Protein AF-U1HVU5-F1 (afdb_monomer)

InterPro domains:
  IPR046529 Domain of unknown function DUF6594 [PF20237] (18-119)

pLDDT: mean 81.06, std 13.18, range [40.53, 96.81]

Sequence (126 aa):
MRPDAEKDAVEVKYVHGYPTLAAFIASDPGHSTAIYRRFDFLSARTLLLLQSELVELEAQLRVLDQEDLQNDDEEVTECARDWNVFEEKAKVAHSRAEKRMQLSLLIRAKLKEYSEANSISQD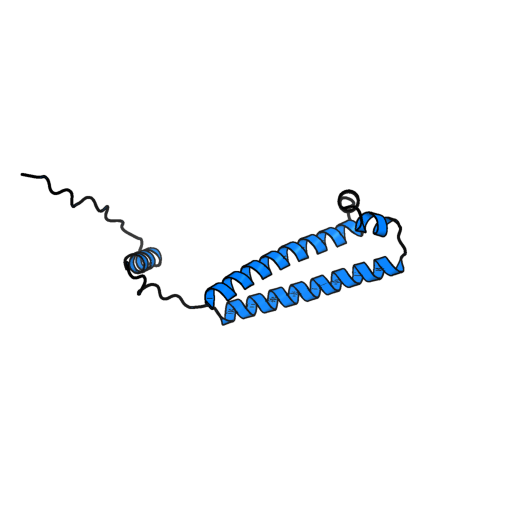ELN

Structure (mmCIF, N/CA/C/O backbone):
data_AF-U1HVU5-F1
#
_entry.id   AF-U1HVU5-F1
#
loop_
_atom_site.group_PDB
_atom_site.id
_atom_site.type_symbol
_atom_site.label_atom_id
_atom_site.label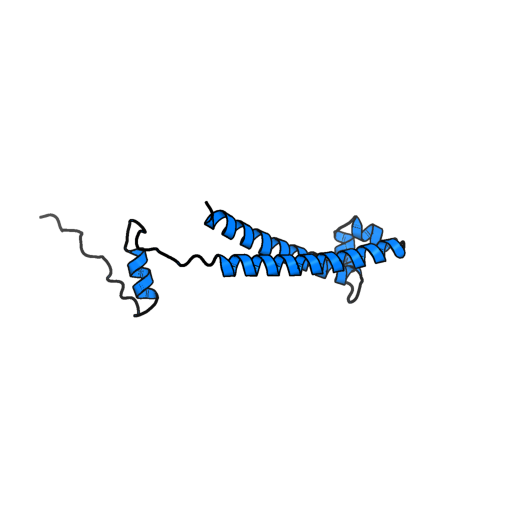_alt_id
_atom_site.label_comp_id
_atom_site.label_asym_id
_atom_site.label_entity_id
_atom_site.label_seq_id
_atom_site.pdbx_PDB_ins_code
_atom_site.Cartn_x
_atom_site.Cartn_y
_atom_site.Cartn_z
_atom_site.occupancy
_atom_site.B_iso_or_equiv
_atom_site.auth_seq_id
_atom_site.auth_comp_id
_atom_site.auth_asym_id
_atom_site.auth_atom_id
_atom_site.pdbx_PDB_model_num
ATOM 1 N N . MET A 1 1 ? 0.115 -2.763 66.928 1.00 40.53 1 MET A N 1
ATOM 2 C CA . MET A 1 1 ? -0.525 -1.705 66.124 1.00 40.53 1 MET A CA 1
ATOM 3 C C . MET A 1 1 ? 0.102 -1.790 64.743 1.00 40.53 1 MET A C 1
ATOM 5 O O . MET A 1 1 ? 1.274 -1.467 64.615 1.00 40.53 1 MET A O 1
ATOM 9 N N . ARG A 1 2 ? -0.574 -2.431 63.782 1.00 43.78 2 ARG A N 1
ATOM 10 C CA . ARG A 1 2 ? -0.056 -2.559 62.411 1.00 43.78 2 ARG A CA 1
ATOM 11 C C . ARG A 1 2 ? -0.397 -1.254 61.682 1.00 43.78 2 ARG A C 1
ATOM 13 O O . ARG A 1 2 ? -1.521 -0.798 61.861 1.00 43.78 2 ARG A O 1
ATOM 20 N N . PRO A 1 3 ? 0.539 -0.624 60.960 1.00 44.25 3 PRO A N 1
ATOM 21 C CA . PRO A 1 3 ? 0.216 0.551 60.169 1.00 44.25 3 PRO A CA 1
ATOM 22 C C . PRO A 1 3 ? -0.605 0.105 58.952 1.00 44.25 3 PRO A C 1
ATOM 24 O O . PRO A 1 3 ? -0.157 -0.752 58.189 1.00 44.25 3 PRO A O 1
ATOM 27 N N . ASP A 1 4 ? -1.820 0.640 58.824 1.00 47.38 4 ASP A N 1
ATOM 28 C CA . ASP A 1 4 ? -2.705 0.430 57.677 1.00 47.38 4 ASP A CA 1
ATOM 29 C C . ASP A 1 4 ? -2.063 1.044 56.425 1.00 47.38 4 ASP A C 1
ATOM 31 O O . ASP A 1 4 ? -1.931 2.261 56.302 1.00 47.38 4 ASP A O 1
ATOM 35 N N . ALA A 1 5 ? -1.630 0.185 55.503 1.00 51.50 5 ALA A N 1
ATOM 36 C CA . ALA A 1 5 ? -0.995 0.547 54.238 1.00 51.50 5 ALA A CA 1
ATOM 37 C C . ALA A 1 5 ? -2.038 0.824 53.142 1.00 51.50 5 ALA A C 1
ATOM 39 O O . ALA A 1 5 ? -1.951 0.286 52.043 1.00 51.50 5 ALA A O 1
ATOM 40 N N . GLU A 1 6 ? -3.055 1.626 53.449 1.00 53.56 6 GLU A N 1
ATOM 41 C CA . GLU A 1 6 ? -4.179 1.845 52.539 1.00 53.56 6 GLU A CA 1
ATOM 42 C C . GLU A 1 6 ? -4.484 3.339 52.385 1.00 53.56 6 GLU A C 1
ATOM 44 O O . GLU A 1 6 ? -5.558 3.800 52.759 1.00 53.56 6 GLU A O 1
ATOM 49 N N . LYS A 1 7 ? -3.531 4.144 51.878 1.00 47.91 7 LYS A N 1
ATOM 50 C CA . LYS A 1 7 ? -3.886 5.491 51.383 1.00 47.91 7 LYS A CA 1
ATOM 51 C C . LYS A 1 7 ? -2.906 6.231 50.468 1.00 47.91 7 LYS A C 1
ATOM 53 O O . LYS A 1 7 ? -2.938 7.452 50.453 1.00 47.91 7 LYS A O 1
ATOM 58 N N . ASP A 1 8 ? -2.136 5.538 49.634 1.00 45.91 8 ASP A N 1
ATOM 59 C CA . ASP A 1 8 ? -1.372 6.206 48.562 1.00 45.91 8 ASP A CA 1
ATOM 60 C C . ASP A 1 8 ? -1.931 5.883 47.167 1.00 45.91 8 ASP A C 1
ATOM 62 O O . ASP A 1 8 ? -1.198 5.669 46.203 1.00 45.91 8 ASP A O 1
ATOM 66 N N . ALA A 1 9 ? -3.261 5.867 47.028 1.00 53.53 9 ALA A N 1
ATOM 67 C CA . ALA A 1 9 ? -3.869 6.029 45.713 1.00 53.53 9 ALA A CA 1
ATOM 68 C C . ALA A 1 9 ? -3.691 7.499 45.313 1.00 53.53 9 ALA A C 1
ATOM 70 O 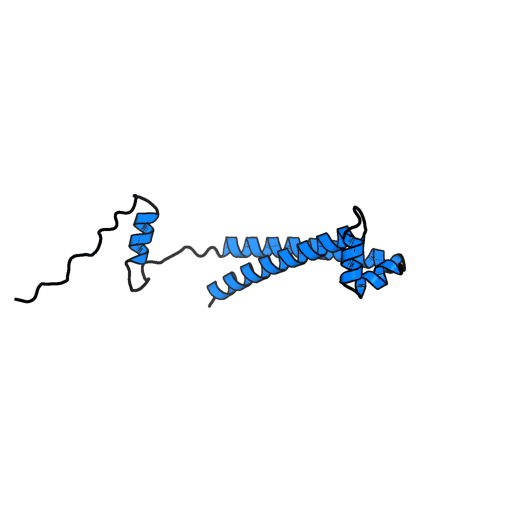O . ALA A 1 9 ? -4.459 8.364 45.731 1.00 53.53 9 ALA A O 1
ATOM 71 N N . VAL A 1 10 ? -2.626 7.786 44.562 1.00 56.97 10 VAL A N 1
ATOM 72 C CA . VAL A 1 10 ? -2.386 9.092 43.939 1.00 56.97 10 VAL A CA 1
ATOM 73 C C . VAL A 1 10 ? -3.673 9.521 43.235 1.00 56.97 10 VAL A C 1
ATOM 75 O O . VAL A 1 10 ? -4.108 8.878 42.282 1.00 56.97 10 VAL A O 1
ATOM 78 N N . GLU A 1 11 ? -4.315 10.579 43.731 1.00 60.47 11 GLU A N 1
ATOM 79 C CA . GLU A 1 11 ? -5.549 11.108 43.153 1.00 60.47 11 GLU A CA 1
ATOM 80 C C . GLU A 1 11 ? -5.206 11.758 41.802 1.00 60.47 11 GLU A C 1
ATOM 82 O O . GLU A 1 11 ? -4.842 12.933 41.719 1.00 60.47 11 GLU A O 1
ATOM 87 N N . VAL A 1 12 ? -5.240 10.967 40.727 1.00 68.31 12 VAL A N 1
ATOM 88 C CA . VAL A 1 12 ? -4.977 11.455 39.371 1.00 68.31 12 VAL A CA 1
ATOM 89 C C . VAL A 1 12 ? -6.148 12.343 38.947 1.00 68.31 12 VAL A C 1
ATOM 91 O O . VAL A 1 12 ? -7.229 11.861 38.613 1.00 68.31 12 VAL A O 1
ATOM 94 N N . LYS A 1 13 ? -5.944 13.664 38.969 1.00 76.69 13 LYS A N 1
ATOM 95 C CA . LYS A 1 13 ? -6.927 14.634 38.469 1.00 76.69 13 LYS A CA 1
ATOM 96 C C . LYS A 1 13 ? -6.802 14.781 36.957 1.00 76.69 13 LYS A C 1
ATOM 98 O O . LYS A 1 13 ? -5.811 15.306 36.454 1.00 76.69 13 LYS A O 1
ATOM 103 N N . TYR A 1 14 ? -7.832 14.344 36.239 1.00 80.00 14 TYR A N 1
ATOM 104 C CA . TYR A 1 14 ? -7.933 14.486 34.788 1.00 80.00 14 TYR A CA 1
ATOM 105 C C . TYR A 1 14 ? -8.591 15.815 34.396 1.00 80.00 14 TYR A C 1
ATOM 107 O O . TYR A 1 14 ? -9.525 16.273 35.054 1.00 80.00 14 TYR A O 1
ATOM 115 N N . VAL A 1 15 ? -8.135 16.412 33.291 1.00 84.50 15 VAL A N 1
ATOM 116 C CA . VAL A 1 15 ? -8.777 17.591 32.684 1.00 84.50 15 VAL A CA 1
ATOM 117 C C . VAL A 1 15 ? -10.189 17.223 32.221 1.00 84.50 15 VAL A C 1
ATOM 119 O O . VAL A 1 15 ? -10.375 16.177 31.597 1.00 84.50 15 VAL A O 1
ATOM 122 N N . HIS A 1 16 ? -11.166 18.093 32.498 1.00 80.88 16 HIS A N 1
ATOM 123 C CA . HIS A 1 16 ? -12.552 17.909 32.065 1.00 80.88 16 HIS A CA 1
ATOM 124 C C . HIS A 1 16 ? -12.654 17.715 30.546 1.00 80.88 16 HIS A C 1
ATOM 126 O O . HIS A 1 16 ? -12.122 18.507 29.770 1.00 80.88 16 HIS A O 1
ATOM 132 N N . GLY A 1 17 ? -13.364 16.664 30.131 1.00 85.75 17 GLY A N 1
ATOM 133 C CA . GLY A 1 17 ? -13.566 16.302 28.728 1.00 85.75 17 GLY A CA 1
ATOM 134 C C . GLY A 1 17 ? -13.258 14.827 28.478 1.00 85.75 17 GLY A C 1
ATOM 135 O O . GLY A 1 17 ? -13.583 13.972 29.304 1.00 85.75 17 GLY A O 1
ATOM 136 N N . TYR A 1 18 ? -12.613 14.531 27.345 1.00 87.06 18 TYR A N 1
ATOM 137 C CA . TYR A 1 18 ? -12.254 13.160 26.963 1.00 87.06 18 TYR A CA 1
ATOM 138 C C . TYR A 1 18 ? -11.423 12.408 28.017 1.00 87.06 18 TYR A C 1
ATOM 140 O O . TYR A 1 18 ? -11.755 11.251 28.269 1.00 87.06 18 TYR A O 1
ATOM 148 N N . PRO A 1 19 ? -10.420 13.013 28.692 1.00 90.25 19 PRO A N 1
ATOM 149 C CA . PRO A 1 19 ? -9.642 12.303 29.710 1.00 90.25 19 PRO A CA 1
ATOM 150 C C . PRO A 1 19 ? -10.485 11.835 30.902 1.00 90.25 19 PRO A C 1
ATOM 152 O O . PRO A 1 19 ? -10.319 10.711 31.364 1.00 90.25 19 PRO A O 1
ATOM 155 N N . THR A 1 20 ? -11.431 12.656 31.373 1.00 87.75 20 THR A N 1
ATOM 156 C CA . THR A 1 20 ? -12.334 12.273 32.470 1.00 87.75 20 THR A CA 1
ATOM 157 C C . THR A 1 20 ? -13.267 11.131 32.069 1.00 87.75 20 THR A C 1
ATOM 159 O O . THR A 1 20 ? -13.457 10.197 32.843 1.00 87.75 20 THR A O 1
ATOM 162 N N . LEU A 1 21 ? -13.836 11.180 30.860 1.00 85.50 21 LEU A N 1
ATOM 163 C CA . LEU A 1 21 ? -14.728 10.125 30.372 1.00 85.50 21 LEU A CA 1
ATOM 164 C C . LEU A 1 21 ? -13.972 8.813 30.117 1.00 85.50 21 LEU A C 1
ATOM 166 O O . LEU A 1 21 ? -14.472 7.747 30.461 1.00 85.50 21 LEU A O 1
ATOM 170 N N . ALA A 1 22 ? -12.755 8.885 29.574 1.00 87.62 22 ALA A N 1
ATOM 171 C CA . ALA A 1 22 ? -11.894 7.720 29.386 1.00 87.62 22 ALA A CA 1
ATOM 172 C C . ALA A 1 22 ? -11.518 7.074 30.727 1.00 87.62 22 ALA A C 1
ATOM 174 O O . ALA A 1 22 ? -11.620 5.859 30.864 1.00 87.62 22 ALA A O 1
ATOM 175 N N . ALA A 1 23 ? -11.154 7.880 31.732 1.00 86.19 23 ALA A N 1
ATOM 176 C CA . ALA A 1 23 ? -10.873 7.389 33.079 1.00 86.19 23 ALA A CA 1
ATOM 177 C C . ALA A 1 23 ? -12.099 6.715 33.714 1.00 86.19 23 ALA A C 1
ATOM 179 O O . ALA A 1 23 ? -11.961 5.679 34.355 1.00 86.19 23 ALA A O 1
ATOM 180 N N . PHE A 1 24 ? -13.298 7.263 33.495 1.00 84.94 24 PHE A N 1
ATOM 181 C CA . PHE A 1 24 ? -14.544 6.647 33.946 1.00 84.94 24 PHE A CA 1
ATOM 182 C C . PHE A 1 24 ? -14.792 5.293 33.268 1.00 84.94 24 PHE A C 1
ATOM 184 O O . PHE A 1 24 ? -14.989 4.298 33.958 1.00 84.94 24 PHE A O 1
ATOM 191 N N . ILE A 1 25 ? -14.710 5.227 31.936 1.00 85.56 25 ILE A N 1
ATOM 192 C CA . ILE A 1 25 ? -14.905 3.977 31.184 1.00 85.56 25 ILE A CA 1
ATOM 193 C C . ILE A 1 25 ? -13.868 2.916 31.584 1.00 85.56 25 ILE A C 1
ATOM 195 O O . ILE A 1 25 ? -14.211 1.744 31.709 1.00 85.56 25 ILE A O 1
ATOM 199 N N . ALA A 1 26 ? -12.614 3.321 31.805 1.00 84.56 26 ALA A N 1
ATOM 200 C CA . ALA A 1 26 ? -11.532 2.431 32.219 1.00 84.56 26 ALA A CA 1
ATOM 201 C C . ALA A 1 26 ? -11.612 2.006 33.696 1.00 84.56 26 ALA A C 1
ATOM 203 O O . ALA A 1 26 ? -10.950 1.047 34.085 1.00 84.56 26 ALA A O 1
ATOM 204 N N . SER A 1 27 ? -12.391 2.713 34.523 1.00 84.88 27 SER A N 1
ATOM 205 C CA . SER A 1 27 ? -12.551 2.388 35.945 1.00 84.88 27 SER A CA 1
ATOM 206 C C . SER A 1 27 ? -13.479 1.199 36.203 1.00 84.88 27 SER A C 1
ATOM 208 O O . SER A 1 27 ? -13.437 0.649 37.301 1.00 84.88 27 SER A O 1
ATOM 210 N N . ASP A 1 28 ? -14.286 0.790 35.217 1.00 82.75 28 ASP A N 1
ATOM 211 C CA . ASP A 1 28 ? -15.149 -0.387 35.310 1.00 82.75 28 ASP A CA 1
ATOM 212 C C . ASP A 1 28 ? -14.351 -1.681 35.045 1.00 82.75 28 ASP A C 1
ATOM 214 O O . ASP A 1 28 ? -13.967 -1.940 33.898 1.00 82.75 28 ASP A O 1
ATOM 218 N N . PRO A 1 29 ? -14.137 -2.540 36.063 1.00 73.69 29 PRO A N 1
ATOM 219 C CA . PRO A 1 29 ? -13.390 -3.789 35.909 1.00 73.69 29 PRO A CA 1
ATOM 220 C C . PRO A 1 29 ? -14.080 -4.793 34.978 1.00 73.69 29 PRO A C 1
ATOM 222 O O . PRO A 1 29 ? -13.432 -5.703 34.471 1.00 73.69 29 PRO A O 1
ATOM 225 N N . GLY A 1 30 ? -15.398 -4.660 34.786 1.00 76.88 30 GLY A N 1
ATOM 226 C CA . GLY A 1 30 ? -16.186 -5.536 33.922 1.00 76.88 30 GLY A CA 1
ATOM 227 C C . GLY A 1 30 ? -16.215 -5.105 32.457 1.00 76.88 30 GLY A C 1
ATOM 228 O O . GLY A 1 30 ? -16.825 -5.805 31.651 1.00 76.88 30 GLY A O 1
ATOM 229 N N . HIS A 1 31 ? -15.611 -3.959 32.110 1.00 73.31 31 HIS A N 1
ATOM 230 C CA . HIS A 1 31 ? -15.684 -3.333 30.781 1.00 73.31 31 HIS A CA 1
ATOM 231 C C . HIS A 1 31 ? -17.118 -3.124 30.247 1.00 73.31 31 HIS A C 1
ATOM 233 O O . HIS A 1 31 ? -17.319 -2.865 29.063 1.00 73.31 31 HIS A O 1
ATOM 239 N N . SER A 1 32 ? -18.129 -3.184 31.113 1.00 74.56 32 SER A N 1
ATOM 240 C CA . SER A 1 32 ? -19.542 -3.040 30.763 1.00 74.56 32 SER A CA 1
ATOM 241 C C . SER A 1 32 ? -19.904 -1.606 30.370 1.00 74.56 32 SER A C 1
ATOM 243 O O . SER A 1 32 ? -20.820 -1.387 29.579 1.00 74.56 32 SER A O 1
ATOM 245 N N . THR A 1 33 ? -19.144 -0.620 30.856 1.00 73.19 33 THR A N 1
ATOM 246 C CA . THR A 1 33 ? -19.275 0.789 30.458 1.00 73.19 33 THR A CA 1
ATOM 247 C C . THR A 1 33 ? -18.546 1.135 29.157 1.00 73.19 33 THR A C 1
ATOM 249 O O . THR A 1 33 ? -18.694 2.249 28.653 1.00 73.19 33 THR A O 1
ATOM 252 N N . ALA A 1 34 ? -17.756 0.215 28.596 1.00 76.56 34 ALA A N 1
ATOM 253 C CA . ALA A 1 34 ? -16.974 0.434 27.381 1.00 76.56 34 ALA A CA 1
ATOM 254 C C . ALA A 1 34 ? -17.798 0.137 26.117 1.00 76.56 34 ALA A C 1
ATOM 256 O O . ALA A 1 34 ? -17.510 -0.786 25.360 1.00 76.56 34 ALA A O 1
ATOM 257 N N . ILE A 1 35 ? -18.848 0.929 25.888 1.00 77.06 35 ILE A N 1
ATOM 258 C CA . ILE A 1 35 ? -19.688 0.820 24.691 1.00 77.06 35 ILE A CA 1
ATOM 259 C C . ILE A 1 35 ? -19.224 1.858 23.673 1.00 77.06 35 ILE A C 1
ATOM 261 O O . ILE A 1 35 ? -19.462 3.057 23.829 1.00 77.06 35 ILE A O 1
ATOM 265 N N . TYR A 1 36 ? -18.580 1.390 22.608 1.00 81.00 36 TYR A N 1
ATOM 266 C CA . TYR A 1 36 ? -18.147 2.229 21.496 1.00 81.00 36 TYR A CA 1
ATOM 267 C C . TYR A 1 36 ? -19.065 2.048 20.290 1.00 81.00 36 TYR A C 1
ATOM 269 O O . TYR A 1 36 ? -19.603 0.970 20.037 1.00 81.00 36 TYR A O 1
ATOM 277 N N . ARG A 1 37 ? -19.247 3.123 19.519 1.00 83.62 37 ARG A N 1
ATOM 278 C CA . ARG A 1 37 ? -19.946 3.045 18.237 1.00 83.62 37 ARG A CA 1
ATOM 279 C C . ARG A 1 37 ? -19.110 2.203 17.275 1.00 83.62 37 ARG A C 1
ATOM 281 O O . ARG A 1 37 ? -18.002 2.605 16.935 1.00 83.62 37 ARG A O 1
ATOM 288 N N . ARG A 1 38 ? -19.682 1.109 16.773 1.00 79.75 38 ARG A N 1
ATOM 289 C CA . ARG A 1 38 ? -19.111 0.375 15.641 1.00 79.75 38 ARG A CA 1
ATOM 290 C C . ARG A 1 38 ? -19.300 1.204 14.369 1.00 79.75 38 ARG A C 1
ATOM 292 O O . ARG A 1 38 ? -20.389 1.726 14.106 1.00 79.75 38 ARG A O 1
ATOM 299 N N . PHE A 1 39 ? -18.226 1.408 13.617 1.00 86.50 39 PHE A N 1
ATOM 300 C CA . PHE A 1 39 ? -18.219 2.270 12.434 1.00 86.50 39 PHE A CA 1
ATOM 301 C C . PHE A 1 39 ? -18.494 1.487 11.138 1.00 86.50 39 PHE A C 1
ATOM 303 O O . PHE A 1 39 ? -18.032 1.899 10.082 1.00 86.50 39 PHE A O 1
ATOM 310 N N . ASP A 1 40 ? -19.313 0.428 11.192 1.00 85.31 40 ASP A N 1
ATOM 311 C CA . ASP A 1 40 ? -19.594 -0.536 10.107 1.00 85.31 40 ASP A CA 1
ATOM 312 C C . ASP A 1 40 ? -19.725 0.092 8.718 1.00 85.31 40 ASP A C 1
ATOM 314 O O . ASP A 1 40 ? -19.044 -0.291 7.770 1.00 85.31 40 ASP A O 1
ATOM 318 N N . PHE A 1 41 ? -20.593 1.099 8.597 1.00 89.19 41 PHE A N 1
ATOM 319 C CA . PHE A 1 41 ? -20.828 1.779 7.326 1.00 89.19 41 PHE A CA 1
ATOM 320 C C . PHE A 1 41 ? -19.581 2.512 6.813 1.00 89.19 41 PHE A C 1
ATOM 322 O O . PHE A 1 41 ? -19.296 2.495 5.617 1.00 89.19 41 PHE A O 1
ATOM 329 N N . LEU A 1 42 ? -18.843 3.173 7.709 1.00 90.50 42 L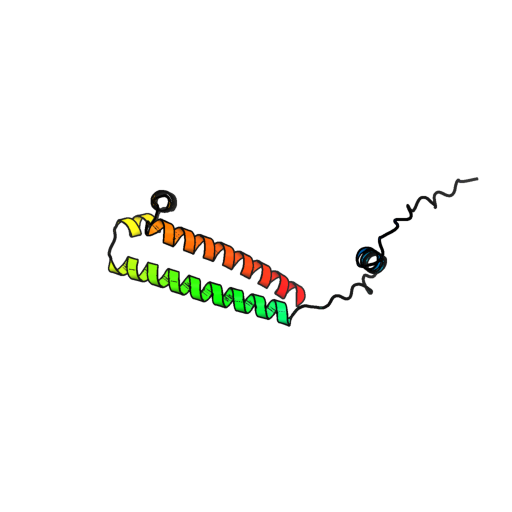EU A N 1
ATOM 330 C CA . LEU A 1 42 ? -17.628 3.894 7.346 1.00 90.50 42 LEU A CA 1
ATOM 331 C C . LEU A 1 42 ? -16.507 2.914 6.982 1.00 90.50 42 LEU A C 1
ATOM 333 O O . LEU A 1 42 ? -15.847 3.127 5.970 1.00 90.50 42 LEU A O 1
ATOM 337 N N . SER A 1 43 ? -16.352 1.822 7.736 1.00 88.50 43 SER A N 1
ATOM 338 C CA . SER A 1 43 ? -15.393 0.751 7.447 1.00 88.50 43 SER A CA 1
ATOM 339 C C . SER A 1 43 ? -15.667 0.116 6.081 1.00 88.50 43 SER A C 1
ATOM 341 O O . SER A 1 43 ? -14.777 0.072 5.232 1.00 88.50 43 SER A O 1
ATOM 343 N N . ALA A 1 44 ? -16.919 -0.267 5.806 1.00 89.31 44 ALA A N 1
ATOM 344 C CA . ALA A 1 44 ? -17.319 -0.823 4.513 1.00 89.31 44 ALA A CA 1
ATOM 345 C C . ALA A 1 44 ? -17.061 0.155 3.356 1.00 89.31 44 ALA A C 1
ATOM 347 O O . ALA A 1 44 ? -16.543 -0.235 2.311 1.00 89.31 44 ALA A O 1
ATOM 348 N N . ARG A 1 45 ? -17.374 1.445 3.539 1.00 92.50 45 ARG A N 1
ATOM 349 C CA . ARG A 1 45 ? -17.119 2.470 2.519 1.00 92.50 45 ARG A CA 1
ATOM 350 C C . ARG A 1 45 ? -15.625 2.639 2.231 1.00 92.50 45 ARG A C 1
ATOM 352 O O . ARG A 1 45 ? -15.257 2.767 1.066 1.00 92.50 45 ARG A O 1
ATOM 359 N N . THR A 1 46 ? -14.782 2.632 3.259 1.00 92.06 46 THR A N 1
ATOM 360 C CA . THR A 1 46 ? -13.323 2.703 3.100 1.00 92.06 46 THR A CA 1
ATOM 361 C C . THR A 1 46 ? -12.786 1.478 2.362 1.00 92.06 46 THR A C 1
ATOM 363 O O . THR A 1 46 ? -11.990 1.631 1.440 1.00 92.06 46 THR A O 1
ATOM 366 N N . LEU A 1 47 ? -13.270 0.275 2.690 1.00 92.69 47 LEU A N 1
ATOM 367 C CA . LEU A 1 47 ? -12.888 -0.953 1.985 1.00 92.69 47 LEU A CA 1
ATOM 368 C C . LEU A 1 47 ? -13.256 -0.907 0.499 1.00 92.69 47 LEU A C 1
ATOM 370 O O . LEU A 1 47 ? -12.422 -1.226 -0.345 1.00 92.69 47 LEU A O 1
ATOM 374 N N . LEU A 1 48 ? -14.471 -0.464 0.167 1.00 93.56 48 LEU A N 1
ATOM 375 C CA . LEU A 1 48 ? -14.912 -0.321 -1.225 1.00 93.56 48 LEU A CA 1
ATOM 376 C C . LEU A 1 48 ? -14.066 0.697 -2.003 1.00 93.56 48 LEU A C 1
ATOM 378 O O . LEU A 1 48 ? -13.792 0.499 -3.189 1.00 93.56 48 LEU A O 1
ATOM 382 N N . LEU A 1 49 ? -13.632 1.777 -1.347 1.00 94.50 49 LEU A N 1
ATOM 383 C CA . LEU A 1 49 ? -12.737 2.758 -1.956 1.00 94.50 49 LEU A CA 1
ATOM 384 C C . LEU A 1 49 ? -11.363 2.143 -2.249 1.00 94.50 49 LEU A C 1
ATOM 386 O O . LEU A 1 49 ? -10.891 2.250 -3.376 1.00 94.50 49 LEU A O 1
ATOM 390 N N . LEU A 1 50 ? -10.770 1.437 -1.282 1.00 93.44 50 LEU A N 1
ATOM 391 C CA . LEU A 1 50 ? -9.491 0.739 -1.464 1.00 93.44 50 LEU A CA 1
ATOM 392 C C . LEU A 1 50 ? -9.560 -0.309 -2.580 1.00 93.44 50 LEU A C 1
ATOM 394 O O . LEU A 1 50 ? -8.643 -0.410 -3.389 1.00 93.44 50 LEU A O 1
ATOM 398 N N . GLN A 1 51 ? -10.661 -1.059 -2.668 1.00 93.94 51 GLN A N 1
ATOM 399 C CA . GLN A 1 51 ? -10.892 -2.001 -3.765 1.00 93.94 51 GLN A CA 1
ATOM 400 C C . GLN A 1 51 ? -10.953 -1.289 -5.118 1.00 93.94 51 GLN A C 1
ATOM 402 O O . GLN A 1 51 ? -10.349 -1.753 -6.079 1.00 93.94 51 GLN A O 1
ATOM 407 N N . SER A 1 52 ? -11.647 -0.152 -5.187 1.00 96.75 52 SER A N 1
ATOM 408 C CA . SER A 1 52 ? -11.749 0.635 -6.420 1.00 96.75 52 SER A CA 1
ATOM 409 C C . SER A 1 52 ? -10.385 1.185 -6.851 1.00 96.75 52 SER A C 1
ATOM 411 O O . SER A 1 52 ? -10.036 1.094 -8.024 1.00 96.75 52 SER A O 1
ATOM 413 N N . GLU A 1 53 ? -9.586 1.694 -5.905 1.00 95.25 53 GLU A N 1
ATOM 414 C CA . GLU A 1 53 ? -8.206 2.130 -6.160 1.00 95.25 53 GLU A CA 1
ATOM 415 C C . GLU A 1 53 ? -7.337 0.972 -6.672 1.00 95.25 53 GLU A C 1
ATOM 417 O O . GLU A 1 53 ? -6.621 1.130 -7.657 1.00 95.25 53 GLU A O 1
ATOM 422 N N . LEU A 1 54 ? -7.421 -0.209 -6.053 1.00 94.81 54 LEU A N 1
ATOM 423 C CA . LEU A 1 54 ? -6.664 -1.388 -6.478 1.00 94.81 54 LEU A CA 1
ATOM 424 C C . LEU A 1 54 ? -7.040 -1.859 -7.886 1.00 94.81 54 LEU A C 1
ATOM 426 O O . LEU A 1 54 ? -6.146 -2.201 -8.655 1.00 94.81 54 LEU A O 1
ATOM 430 N N . VAL A 1 55 ? -8.329 -1.849 -8.236 1.00 96.81 55 VAL A N 1
ATOM 431 C CA . VAL A 1 55 ? -8.803 -2.210 -9.584 1.00 96.81 55 VAL A CA 1
ATOM 432 C C . VAL A 1 55 ? -8.235 -1.261 -10.640 1.00 96.81 55 VAL A C 1
ATOM 434 O O . VAL A 1 55 ? -7.805 -1.705 -11.703 1.00 96.81 55 VAL A O 1
ATOM 437 N N . GLU A 1 56 ? -8.191 0.036 -10.345 1.00 96.06 56 GLU A N 1
ATOM 438 C CA . GLU A 1 56 ? -7.610 1.032 -11.248 1.00 96.06 56 GLU A CA 1
ATOM 439 C C . GLU A 1 56 ? -6.096 0.823 -11.421 1.00 96.06 56 GLU A C 1
ATOM 441 O O . GLU A 1 56 ? -5.583 0.819 -12.541 1.00 96.06 56 GLU A O 1
ATOM 446 N N . LEU A 1 57 ? -5.369 0.568 -10.329 1.00 94.25 57 LEU A N 1
ATOM 447 C CA . LEU A 1 57 ? -3.934 0.272 -10.387 1.00 94.25 57 LEU A CA 1
ATOM 448 C C . LEU A 1 57 ? -3.640 -1.036 -11.137 1.00 94.25 57 LEU A C 1
ATOM 450 O O . LEU A 1 57 ? -2.669 -1.114 -11.891 1.00 94.25 57 LEU A O 1
ATOM 454 N N . GLU A 1 58 ? -4.482 -2.056 -10.966 1.00 94.12 58 GLU A N 1
ATOM 455 C CA . GLU A 1 58 ? -4.391 -3.310 -11.714 1.00 94.12 58 GLU A CA 1
ATOM 456 C C . GLU A 1 58 ? -4.602 -3.073 -13.214 1.00 94.12 58 GLU A C 1
ATOM 458 O O . GLU A 1 58 ? -3.856 -3.611 -14.034 1.00 94.12 58 GLU A O 1
ATOM 463 N N . ALA A 1 59 ? -5.578 -2.242 -13.590 1.00 95.06 59 ALA A N 1
ATOM 464 C CA . ALA A 1 59 ? -5.808 -1.881 -14.983 1.00 95.06 59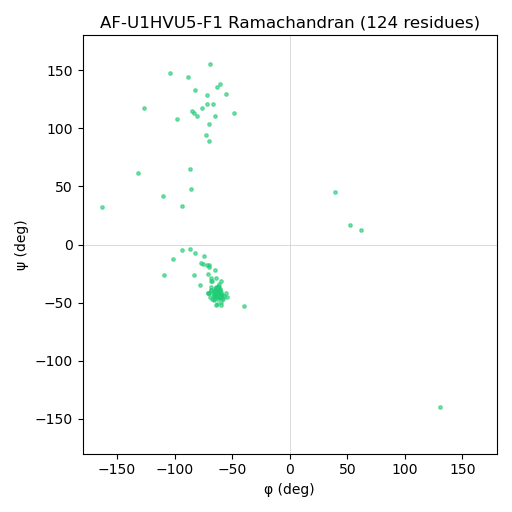 ALA A CA 1
ATOM 465 C C . ALA A 1 59 ? -4.582 -1.184 -15.594 1.00 95.06 59 ALA A C 1
ATOM 467 O O . ALA A 1 59 ? -4.159 -1.544 -16.693 1.00 95.06 59 ALA A O 1
ATOM 468 N N . GLN A 1 60 ? -3.959 -0.255 -14.864 1.00 93.06 60 GLN A N 1
ATOM 469 C CA . GLN A 1 60 ? -2.727 0.408 -15.303 1.00 93.06 60 GLN A CA 1
ATOM 470 C C . GLN A 1 60 ? -1.569 -0.581 -15.476 1.00 93.06 60 GLN A C 1
ATOM 472 O O . GLN A 1 60 ? -0.839 -0.503 -16.464 1.00 93.06 60 GLN A O 1
ATOM 477 N N . LEU A 1 61 ? -1.420 -1.544 -14.561 1.00 90.31 61 LEU A N 1
ATOM 478 C CA . LEU A 1 61 ? -0.372 -2.558 -14.663 1.00 90.31 61 LEU A CA 1
ATOM 479 C C . LEU A 1 61 ? -0.592 -3.457 -15.886 1.00 90.31 61 LEU A C 1
ATOM 481 O O . LEU A 1 61 ? 0.351 -3.712 -16.630 1.00 90.31 61 LEU A O 1
ATOM 485 N N . ARG A 1 62 ? -1.843 -3.852 -16.156 1.00 90.75 62 ARG A N 1
ATOM 486 C CA . ARG A 1 62 ? -2.199 -4.640 -17.347 1.00 90.75 62 ARG A CA 1
ATOM 487 C C . ARG A 1 62 ? -1.901 -3.908 -18.653 1.00 90.75 62 ARG A C 1
ATOM 489 O O . ARG A 1 62 ? -1.498 -4.553 -19.616 1.00 90.75 62 ARG A O 1
ATOM 496 N N . VAL A 1 63 ? -2.087 -2.588 -18.702 1.00 90.94 63 VAL A N 1
ATOM 497 C CA . VAL A 1 63 ? -1.711 -1.784 -19.878 1.00 90.94 63 VAL A CA 1
ATOM 498 C C . VAL A 1 63 ? -0.202 -1.852 -20.107 1.00 90.94 63 VAL A C 1
ATOM 500 O O . VAL A 1 63 ? 0.227 -2.113 -21.230 1.00 90.94 63 VAL A O 1
ATOM 503 N N . LEU A 1 64 ? 0.603 -1.707 -19.048 1.00 86.38 64 LEU A N 1
ATOM 504 C CA . LEU A 1 64 ? 2.058 -1.857 -19.144 1.00 86.38 64 LEU A CA 1
ATOM 505 C C . LEU A 1 64 ? 2.453 -3.270 -19.596 1.00 86.38 64 LEU A C 1
ATOM 507 O O . LEU A 1 64 ? 3.283 -3.407 -20.490 1.00 86.38 64 LEU A O 1
ATOM 511 N N . ASP A 1 65 ? 1.822 -4.311 -19.051 1.00 86.19 65 ASP A N 1
ATOM 512 C CA . ASP A 1 65 ? 2.072 -5.700 -19.458 1.00 86.19 65 ASP A CA 1
ATOM 513 C C . ASP A 1 65 ? 1.704 -5.954 -20.930 1.00 86.19 65 ASP A C 1
ATOM 515 O O . ASP A 1 65 ? 2.402 -6.675 -21.642 1.00 86.19 65 ASP A O 1
ATOM 519 N N . GLN A 1 66 ? 0.622 -5.348 -21.421 1.00 87.19 66 GLN A N 1
ATOM 520 C CA . GLN A 1 66 ? 0.210 -5.484 -22.816 1.00 87.19 66 GLN A CA 1
ATOM 521 C C . GLN A 1 66 ? 1.168 -4.767 -23.773 1.00 87.19 66 GLN A C 1
ATOM 523 O O . GLN A 1 66 ? 1.503 -5.304 -24.828 1.00 87.19 66 GLN A O 1
ATOM 528 N N . GLU A 1 67 ? 1.613 -3.566 -23.414 1.00 84.81 67 GLU A N 1
ATOM 529 C CA . GLU A 1 67 ? 2.635 -2.838 -24.165 1.00 84.81 67 GLU A CA 1
ATOM 530 C C . GLU A 1 67 ? 3.973 -3.601 -24.187 1.00 84.81 67 GLU A C 1
ATOM 532 O O . GLU A 1 67 ? 4.645 -3.621 -25.215 1.00 84.81 67 GLU A O 1
ATOM 537 N N . ASP A 1 68 ? 4.343 -4.259 -23.087 1.00 81.12 68 ASP A N 1
ATOM 538 C CA . ASP A 1 68 ? 5.542 -5.103 -22.991 1.00 81.12 68 ASP A CA 1
ATOM 539 C C . ASP A 1 68 ? 5.474 -6.284 -23.970 1.00 81.12 68 ASP A C 1
ATOM 541 O O . ASP A 1 68 ? 6.420 -6.542 -24.713 1.00 81.12 68 ASP A O 1
ATOM 545 N N . LEU A 1 69 ? 4.318 -6.953 -24.036 1.00 80.69 69 LEU A N 1
ATOM 546 C CA . LEU A 1 69 ? 4.079 -8.070 -24.956 1.00 80.69 69 LEU A CA 1
ATOM 547 C C . LEU A 1 69 ? 4.127 -7.663 -26.435 1.00 80.69 69 LEU A C 1
ATOM 549 O O . LEU A 1 69 ? 4.425 -8.498 -27.285 1.00 80.69 69 LEU A O 1
ATOM 553 N N . GLN A 1 70 ? 3.795 -6.412 -26.760 1.00 81.44 70 GLN A N 1
ATOM 554 C CA . GLN A 1 70 ? 3.775 -5.925 -28.143 1.00 81.44 70 GLN A CA 1
ATOM 555 C C . GLN A 1 70 ? 5.147 -5.491 -28.660 1.00 81.44 70 GLN A C 1
ATOM 557 O O . GLN A 1 70 ? 5.361 -5.519 -29.870 1.00 81.44 70 GLN A O 1
ATOM 562 N N . ASN A 1 71 ? 6.051 -5.073 -27.772 1.00 72.38 71 ASN A N 1
ATOM 563 C CA . ASN A 1 71 ? 7.338 -4.501 -28.165 1.00 72.38 71 ASN A CA 1
ATOM 564 C C . ASN A 1 71 ? 8.487 -5.526 -28.236 1.00 72.38 71 ASN A C 1
ATOM 566 O O . ASN A 1 71 ? 9.563 -5.144 -28.684 1.00 72.38 71 ASN A O 1
ATOM 570 N N . ASP A 1 72 ? 8.258 -6.793 -27.847 1.00 65.62 72 ASP A N 1
ATOM 571 C CA . ASP A 1 72 ? 9.250 -7.895 -27.807 1.00 65.62 72 ASP A CA 1
ATOM 572 C C . ASP A 1 72 ? 10.630 -7.425 -27.311 1.00 65.62 72 ASP A C 1
ATOM 574 O O . ASP A 1 72 ? 11.676 -7.668 -27.913 1.00 65.62 72 ASP A O 1
ATOM 578 N N . ASP A 1 73 ? 10.598 -6.640 -26.232 1.00 69.31 73 ASP A N 1
ATOM 579 C CA . ASP A 1 73 ? 11.764 -5.941 -25.720 1.00 69.31 73 ASP A CA 1
ATOM 580 C C . ASP A 1 73 ? 12.556 -6.879 -24.799 1.00 69.31 73 ASP A C 1
ATOM 582 O O . ASP A 1 73 ? 12.092 -7.321 -23.738 1.0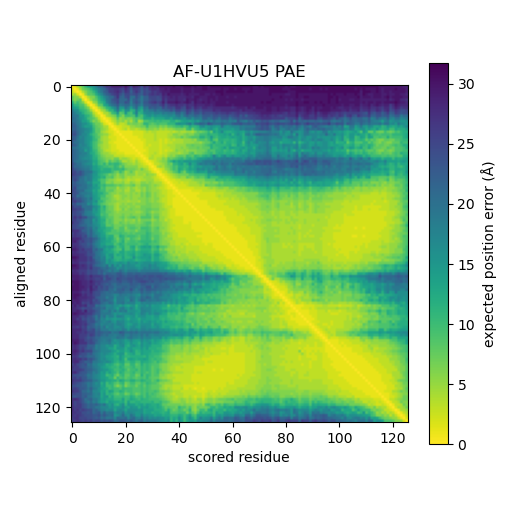0 69.31 73 ASP A O 1
ATOM 586 N N . GLU A 1 74 ? 13.776 -7.207 -25.217 1.00 67.56 74 GLU A N 1
ATOM 587 C CA . GLU A 1 74 ? 14.689 -8.067 -24.467 1.00 67.56 74 GLU A CA 1
ATOM 588 C C . GLU A 1 74 ? 14.989 -7.463 -23.080 1.00 67.56 74 GLU A C 1
ATOM 590 O O . GLU A 1 74 ? 15.075 -8.193 -22.087 1.00 67.56 74 GLU A O 1
ATOM 595 N N . GLU A 1 75 ? 14.996 -6.125 -22.961 1.00 66.56 75 GLU A N 1
ATOM 596 C CA . GLU A 1 75 ? 15.186 -5.441 -21.681 1.00 66.56 75 GLU A CA 1
ATOM 597 C C . GLU A 1 75 ? 14.059 -5.708 -20.681 1.00 66.56 75 GLU A C 1
ATOM 599 O O . GLU A 1 75 ? 14.312 -5.809 -19.474 1.00 66.56 75 GLU A O 1
ATOM 604 N N . VAL A 1 76 ? 12.821 -5.809 -21.164 1.00 72.25 76 VAL A N 1
ATOM 605 C CA . VAL A 1 76 ? 11.643 -6.105 -20.342 1.00 72.25 76 VAL A CA 1
ATOM 606 C C . VAL A 1 76 ? 11.714 -7.539 -19.829 1.00 72.25 76 VAL A C 1
ATOM 608 O O . VAL A 1 76 ? 11.414 -7.801 -18.662 1.00 72.25 76 VAL A O 1
ATOM 611 N N . THR A 1 77 ? 12.171 -8.463 -20.674 1.00 71.06 77 THR A N 1
ATOM 612 C CA . THR A 1 77 ? 12.310 -9.882 -20.325 1.00 71.06 77 THR A CA 1
ATOM 613 C C . THR A 1 77 ? 13.350 -10.100 -19.224 1.00 71.06 77 THR A C 1
ATOM 615 O O . THR A 1 77 ? 13.130 -10.915 -18.323 1.00 71.06 77 THR A O 1
ATOM 618 N N . GLU A 1 78 ? 14.459 -9.359 -19.252 1.00 71.88 78 GLU A N 1
ATOM 619 C CA . GLU A 1 78 ? 15.471 -9.384 -18.189 1.00 71.88 78 GLU A CA 1
ATOM 620 C C . GLU A 1 78 ? 14.940 -8.794 -16.876 1.00 71.88 78 GLU A C 1
ATOM 622 O O . GLU A 1 78 ? 15.053 -9.425 -15.822 1.00 71.88 78 GLU A O 1
ATOM 627 N N . CYS A 1 79 ? 14.285 -7.629 -16.933 1.00 74.38 79 CYS A N 1
ATOM 628 C CA . CYS A 1 79 ? 13.685 -6.994 -15.755 1.00 74.38 79 CYS A CA 1
ATOM 629 C C . CYS A 1 79 ? 12.588 -7.849 -15.108 1.00 74.38 79 CYS A C 1
ATOM 631 O O . CYS A 1 79 ? 12.413 -7.830 -13.893 1.00 74.38 79 CYS A O 1
ATOM 633 N N . ALA A 1 80 ? 11.832 -8.606 -15.904 1.00 74.19 80 ALA A N 1
ATOM 634 C CA . ALA A 1 80 ? 10.772 -9.471 -15.397 1.00 74.19 80 ALA A CA 1
ATOM 635 C C . ALA A 1 80 ? 11.306 -10.689 -14.619 1.00 74.19 80 ALA A C 1
ATOM 637 O O . ALA A 1 80 ? 10.552 -11.311 -13.869 1.00 74.19 80 ALA A O 1
ATOM 638 N N . ARG A 1 81 ? 12.583 -11.053 -14.805 1.00 81.31 81 ARG A N 1
ATOM 639 C CA . ARG A 1 81 ? 13.193 -12.264 -14.230 1.00 81.31 81 ARG A CA 1
ATOM 640 C C . ARG A 1 81 ? 14.192 -11.980 -13.113 1.00 81.31 81 ARG A C 1
ATOM 642 O O . ARG A 1 81 ? 14.372 -12.847 -12.260 1.00 81.31 81 ARG A O 1
ATOM 649 N N . ASP A 1 82 ? 14.814 -10.803 -13.098 1.00 85.69 82 ASP A N 1
ATOM 650 C CA . ASP A 1 82 ? 15.799 -10.419 -12.085 1.00 85.69 82 ASP A CA 1
ATOM 651 C C . ASP A 1 82 ? 15.431 -9.085 -11.419 1.00 85.69 82 ASP A C 1
ATOM 653 O O . ASP A 1 82 ? 15.392 -8.026 -12.050 1.00 85.69 82 ASP A O 1
ATOM 657 N N . TRP A 1 83 ? 15.191 -9.145 -10.106 1.00 83.50 83 TRP A N 1
ATOM 658 C CA . TRP A 1 83 ? 14.865 -7.977 -9.293 1.00 83.50 83 TRP A CA 1
ATOM 659 C C . TRP A 1 83 ? 15.995 -6.944 -9.255 1.00 83.50 83 TRP A C 1
ATOM 661 O O . TRP A 1 83 ? 15.716 -5.751 -9.301 1.00 83.50 83 TRP A O 1
ATOM 671 N N . ASN A 1 84 ? 17.258 -7.376 -9.196 1.00 86.50 84 ASN A N 1
ATOM 672 C CA . ASN A 1 84 ? 18.389 -6.450 -9.148 1.00 86.50 84 ASN A CA 1
ATOM 673 C C . ASN A 1 84 ? 1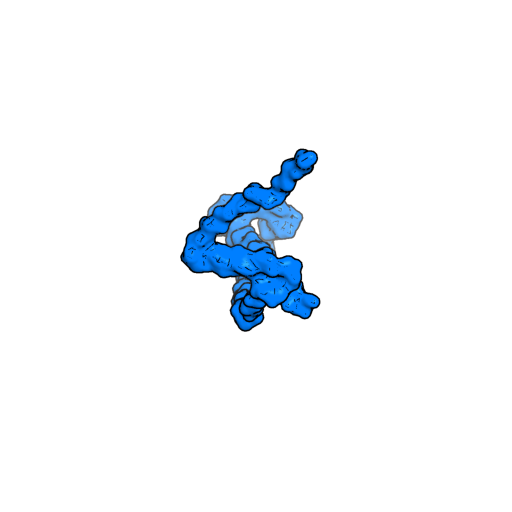8.501 -5.681 -10.466 1.00 86.50 84 ASN A C 1
ATOM 675 O O . ASN A 1 84 ? 18.708 -4.471 -10.462 1.00 86.50 84 ASN A O 1
ATOM 679 N N . VAL A 1 85 ? 18.306 -6.368 -11.596 1.00 84.25 85 VAL A N 1
ATOM 680 C CA . VAL A 1 85 ? 18.290 -5.732 -12.921 1.00 84.25 85 VAL A CA 1
ATOM 681 C C . VAL A 1 85 ? 17.123 -4.753 -13.024 1.00 84.25 85 VAL A C 1
ATOM 683 O O . VAL A 1 85 ? 17.311 -3.621 -13.467 1.00 84.25 85 VAL A O 1
ATOM 686 N N . PHE A 1 86 ? 15.935 -5.146 -12.561 1.00 85.25 86 PHE A N 1
ATOM 687 C CA . PHE A 1 86 ? 14.771 -4.265 -12.539 1.00 85.25 86 PHE A CA 1
ATOM 688 C C . PHE A 1 86 ? 14.998 -3.011 -11.687 1.00 85.25 86 PHE A C 1
ATOM 690 O O . PHE A 1 86 ? 14.688 -1.905 -12.128 1.00 85.25 86 PHE A O 1
ATOM 697 N N . GLU A 1 87 ? 15.574 -3.167 -10.495 1.00 87.44 87 GLU A N 1
ATOM 698 C CA . GLU A 1 87 ? 15.868 -2.064 -9.583 1.00 87.44 87 GLU A CA 1
ATOM 699 C C . GLU A 1 87 ? 16.917 -1.107 -10.161 1.00 87.44 87 GLU A C 1
ATOM 701 O O . GLU A 1 87 ? 16.724 0.107 -10.110 1.00 87.44 87 GLU A O 1
ATOM 706 N N . GLU A 1 88 ? 17.991 -1.619 -10.769 1.00 86.69 88 GLU A N 1
ATOM 707 C CA . GLU A 1 88 ? 18.991 -0.774 -11.431 1.00 86.69 88 GLU A CA 1
ATOM 708 C C . GLU A 1 88 ? 18.393 0.002 -12.610 1.00 86.69 88 GLU A C 1
ATOM 710 O O . GLU A 1 88 ? 18.609 1.211 -12.723 1.00 86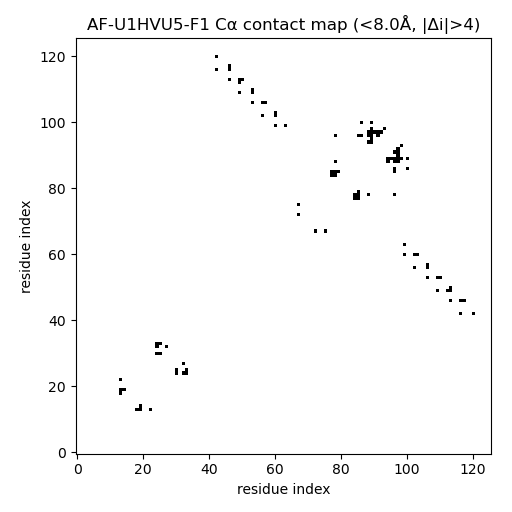.69 88 GLU A O 1
ATOM 715 N N . LYS A 1 89 ? 17.576 -0.642 -13.456 1.00 83.38 89 LYS A N 1
ATOM 716 C CA . LYS A 1 89 ? 16.918 0.054 -14.575 1.00 83.38 89 LYS A CA 1
ATOM 717 C C . LYS A 1 89 ? 15.867 1.059 -14.092 1.00 83.38 89 LYS A C 1
ATOM 719 O O . LYS A 1 89 ? 15.704 2.109 -14.710 1.00 83.38 89 LYS A O 1
ATOM 724 N N . ALA A 1 90 ? 15.210 0.805 -12.960 1.00 86.94 90 ALA A N 1
ATOM 725 C CA . ALA A 1 90 ? 14.242 1.724 -12.360 1.00 86.94 90 ALA A CA 1
ATOM 726 C C . ALA A 1 90 ? 14.872 2.999 -11.770 1.00 86.94 90 ALA A C 1
ATOM 728 O O . ALA A 1 90 ? 14.162 3.982 -11.571 1.00 86.94 90 ALA A O 1
ATOM 729 N N . LYS A 1 91 ? 16.191 3.028 -11.524 1.00 88.06 91 LYS A N 1
ATOM 730 C CA . LYS A 1 91 ? 16.903 4.251 -11.099 1.00 88.06 91 LYS A CA 1
ATOM 731 C C . LYS A 1 91 ? 17.036 5.281 -12.221 1.00 88.06 91 LYS A C 1
ATOM 733 O O . LYS A 1 91 ? 17.323 6.448 -11.950 1.00 88.06 91 LYS A O 1
ATOM 738 N N . VAL A 1 92 ? 16.855 4.869 -13.475 1.00 87.56 92 VAL A N 1
ATOM 739 C CA . VAL A 1 92 ? 16.893 5.774 -14.624 1.00 87.56 92 VAL A CA 1
ATOM 740 C C . VAL A 1 92 ? 15.588 6.566 -14.675 1.00 87.56 92 VAL A C 1
ATOM 742 O O . VAL A 1 92 ? 14.512 5.993 -14.855 1.00 87.56 92 VAL A O 1
ATOM 745 N N . ALA A 1 93 ? 15.694 7.889 -14.539 1.00 82.31 93 ALA A N 1
ATOM 746 C CA . ALA A 1 93 ? 14.546 8.790 -14.557 1.00 82.31 93 ALA A CA 1
ATOM 747 C C . ALA A 1 93 ? 13.783 8.717 -15.888 1.00 82.31 93 ALA A C 1
ATOM 749 O O . ALA A 1 93 ? 14.378 8.693 -16.967 1.00 82.31 93 ALA A O 1
ATOM 750 N N . HIS A 1 94 ? 12.456 8.717 -15.794 1.00 79.38 94 HIS A N 1
ATOM 751 C CA . HIS A 1 94 ? 11.500 8.560 -16.889 1.00 79.38 94 HIS A CA 1
ATOM 752 C C . HIS A 1 94 ? 11.584 7.225 -17.636 1.00 79.38 94 HIS A C 1
ATOM 754 O O . HIS A 1 94 ? 10.955 7.079 -18.690 1.00 79.38 94 HIS A O 1
ATOM 760 N N . SER A 1 95 ? 12.304 6.240 -17.095 1.00 83.31 95 SER A N 1
ATOM 761 C CA . SER A 1 95 ? 12.332 4.905 -17.677 1.00 83.31 95 SER A CA 1
ATOM 762 C C . SER A 1 95 ? 10.987 4.198 -17.502 1.00 83.31 95 SER A C 1
ATOM 764 O O . SER A 1 95 ? 10.191 4.468 -16.595 1.00 83.31 95 SER A O 1
ATOM 766 N N . ARG A 1 96 ? 10.727 3.243 -18.392 1.00 79.38 96 ARG A N 1
ATOM 767 C CA . ARG A 1 96 ? 9.578 2.338 -18.293 1.00 79.38 96 ARG A CA 1
ATOM 768 C C . ARG A 1 96 ? 9.633 1.511 -17.002 1.00 79.38 96 ARG A C 1
ATOM 770 O O . ARG A 1 96 ? 8.613 1.340 -16.336 1.00 79.38 96 ARG A O 1
ATOM 777 N N . ALA A 1 97 ? 10.839 1.085 -16.619 1.00 83.12 97 ALA A N 1
ATOM 778 C CA . ALA A 1 97 ? 11.107 0.367 -15.379 1.00 83.12 97 ALA A CA 1
ATOM 779 C C . ALA A 1 97 ? 10.775 1.206 -14.132 1.00 83.12 97 ALA A C 1
ATOM 781 O O . ALA A 1 97 ? 10.154 0.682 -13.210 1.00 83.12 97 ALA A O 1
ATOM 782 N N . GLU A 1 98 ? 11.090 2.508 -14.119 1.00 87.44 98 GLU A N 1
ATOM 783 C CA . GLU A 1 98 ? 10.739 3.413 -13.012 1.00 87.44 98 GLU A CA 1
ATOM 784 C C . GLU A 1 98 ? 9.221 3.475 -12.807 1.00 87.44 98 GLU A C 1
ATOM 786 O O . GLU A 1 98 ? 8.732 3.238 -11.701 1.00 87.44 98 GLU A O 1
ATOM 791 N N . LYS A 1 99 ? 8.458 3.740 -13.876 1.00 86.00 99 LYS A N 1
ATOM 792 C CA . LYS A 1 99 ? 6.987 3.818 -13.810 1.00 86.00 99 LYS A CA 1
ATOM 793 C C . LYS A 1 99 ? 6.378 2.512 -13.302 1.00 86.00 99 LYS A C 1
ATOM 795 O O . LYS A 1 99 ? 5.501 2.527 -12.439 1.00 86.00 99 LYS A O 1
ATOM 800 N N . ARG A 1 100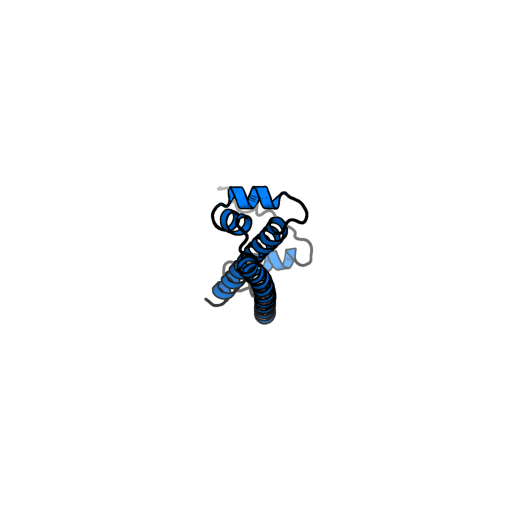 ? 6.876 1.375 -13.798 1.00 87.31 100 ARG A N 1
ATOM 801 C CA . ARG A 1 100 ? 6.434 0.036 -13.385 1.00 87.31 100 ARG A CA 1
ATOM 802 C C . ARG A 1 100 ? 6.776 -0.248 -11.920 1.00 87.31 100 ARG A C 1
ATOM 804 O O . ARG A 1 100 ? 5.954 -0.812 -11.197 1.00 87.31 100 ARG A O 1
ATOM 811 N N . MET A 1 101 ? 7.957 0.168 -11.465 1.00 89.06 101 MET A N 1
ATOM 812 C CA . MET A 1 101 ? 8.396 0.027 -10.076 1.00 89.06 101 MET A CA 1
ATOM 813 C C . MET A 1 101 ? 7.536 0.876 -9.137 1.00 89.06 101 MET A C 1
ATOM 815 O O . MET A 1 101 ? 7.023 0.361 -8.146 1.00 89.06 101 MET A O 1
ATOM 819 N N . GLN A 1 102 ? 7.292 2.143 -9.479 1.00 90.81 102 GLN A N 1
ATOM 820 C CA . GLN A 1 102 ? 6.412 3.030 -8.712 1.00 90.81 102 GLN A CA 1
ATOM 821 C C . GLN A 1 102 ? 4.995 2.460 -8.595 1.00 90.81 102 GLN A C 1
ATOM 823 O O . GLN A 1 102 ? 4.454 2.386 -7.491 1.00 90.81 102 GLN A O 1
ATOM 828 N N . LEU A 1 103 ? 4.423 1.989 -9.707 1.00 92.06 103 LEU A N 1
ATOM 829 C CA . LEU A 1 103 ? 3.099 1.372 -9.714 1.00 92.06 103 LEU A CA 1
ATOM 830 C C . LEU A 1 103 ? 3.061 0.102 -8.850 1.00 92.06 103 LEU A C 1
ATOM 832 O O . LEU A 1 103 ? 2.156 -0.072 -8.037 1.00 92.06 103 LEU A O 1
ATOM 836 N N . SER A 1 104 ? 4.081 -0.751 -8.959 1.00 90.19 104 SER A N 1
ATOM 837 C CA . SER A 1 104 ? 4.196 -1.980 -8.164 1.00 90.19 104 SER A CA 1
ATOM 838 C C . SER A 1 104 ? 4.312 -1.695 -6.664 1.00 90.19 104 SER A C 1
ATOM 840 O O . SER A 1 104 ? 3.692 -2.383 -5.852 1.00 90.19 104 SER A O 1
ATOM 842 N N . LEU A 1 105 ? 5.083 -0.675 -6.275 1.00 92.50 105 LEU A N 1
ATOM 843 C CA . LEU A 1 105 ? 5.199 -0.242 -4.881 1.00 92.50 105 LEU A CA 1
ATOM 844 C C . LEU A 1 105 ? 3.879 0.327 -4.353 1.00 92.50 105 LEU A C 1
ATOM 846 O O . LEU A 1 105 ? 3.490 0.007 -3.230 1.00 92.50 105 LEU A O 1
ATOM 850 N N . LEU A 1 106 ? 3.168 1.110 -5.167 1.00 93.75 106 LEU A N 1
ATOM 851 C CA . LEU A 1 106 ? 1.861 1.653 -4.806 1.00 93.75 106 LEU A CA 1
ATOM 852 C C . LEU A 1 106 ? 0.823 0.539 -4.612 1.00 93.75 106 LEU A C 1
ATOM 854 O O . LEU A 1 106 ? 0.122 0.533 -3.603 1.00 93.75 106 LEU A O 1
ATOM 858 N N . ILE A 1 107 ? 0.784 -0.450 -5.510 1.00 92.88 107 ILE A N 1
ATOM 859 C CA . ILE A 1 107 ? -0.074 -1.637 -5.369 1.00 92.88 107 ILE A CA 1
ATOM 860 C C . ILE A 1 107 ? 0.254 -2.390 -4.076 1.00 92.88 107 ILE A C 1
ATOM 862 O O . ILE A 1 107 ? -0.655 -2.730 -3.322 1.00 92.88 107 ILE A O 1
ATOM 866 N N . ARG A 1 108 ? 1.539 -2.618 -3.768 1.00 93.00 108 ARG A N 1
ATOM 867 C CA . ARG A 1 108 ? 1.954 -3.287 -2.519 1.00 93.00 108 ARG A CA 1
ATOM 868 C C . ARG A 1 108 ? 1.497 -2.521 -1.278 1.00 93.00 108 ARG A C 1
ATOM 870 O O . ARG A 1 108 ? 1.002 -3.140 -0.339 1.00 93.00 108 ARG A O 1
ATOM 877 N N . ALA A 1 109 ? 1.641 -1.196 -1.276 1.00 94.62 109 ALA A N 1
ATOM 878 C CA . ALA A 1 109 ? 1.178 -0.353 -0.178 1.00 94.62 109 ALA A CA 1
ATOM 879 C C . ALA A 1 109 ? -0.347 -0.444 -0.008 1.00 94.62 109 ALA A C 1
ATOM 881 O O . ALA A 1 109 ? -0.830 -0.695 1.094 1.00 94.62 109 ALA A O 1
ATOM 882 N N . LYS A 1 110 ? -1.103 -0.349 -1.107 1.00 92.25 110 LYS A N 1
ATOM 883 C CA . LYS A 1 110 ? -2.569 -0.417 -1.085 1.00 92.25 110 LYS A CA 1
ATOM 884 C C . LYS A 1 110 ? -3.113 -1.789 -0.712 1.00 92.25 110 LYS A C 1
ATOM 886 O O . LYS A 1 110 ? -4.089 -1.873 0.026 1.00 92.25 110 LYS A O 1
ATOM 891 N N . LEU A 1 111 ? -2.458 -2.866 -1.140 1.00 92.25 111 LEU A N 1
ATOM 892 C CA . LEU A 1 111 ? -2.798 -4.222 -0.706 1.00 92.25 111 LEU A CA 1
ATOM 893 C C . LEU A 1 111 ? -2.562 -4.412 0.791 1.00 92.25 111 LEU A C 1
ATOM 895 O O . LEU A 1 111 ? -3.365 -5.070 1.449 1.00 92.25 111 LEU A O 1
ATOM 899 N N . LYS A 1 112 ? -1.497 -3.814 1.336 1.00 93.44 112 LYS A N 1
ATOM 900 C CA . LYS A 1 112 ? -1.243 -3.826 2.776 1.00 93.44 112 LYS A CA 1
ATOM 901 C C . LYS A 1 112 ? -2.348 -3.082 3.533 1.00 93.44 112 LYS A C 1
ATOM 903 O O . LYS A 1 112 ? -2.968 -3.689 4.402 1.00 93.44 112 LYS A O 1
ATOM 908 N N . GLU A 1 113 ? -2.659 -1.844 3.141 1.00 92.50 113 GLU A N 1
ATOM 909 C CA . GLU A 1 113 ? -3.761 -1.052 3.720 1.00 92.50 113 GLU A CA 1
ATOM 910 C C . GLU A 1 113 ? -5.097 -1.811 3.666 1.00 92.50 113 GLU A C 1
ATOM 912 O O . GLU A 1 113 ? -5.821 -1.887 4.657 1.00 92.50 113 GLU A O 1
ATOM 917 N N . TYR A 1 114 ? -5.405 -2.429 2.522 1.00 91.44 114 TYR A N 1
ATOM 918 C CA . TYR A 1 114 ? -6.605 -3.243 2.354 1.00 91.44 114 TYR A CA 1
ATOM 919 C C . TYR A 1 114 ? -6.613 -4.468 3.275 1.00 91.44 114 TYR A C 1
ATOM 921 O O . TYR A 1 114 ? -7.630 -4.749 3.906 1.00 91.44 114 TYR A O 1
ATOM 929 N N . SER A 1 115 ? -5.491 -5.188 3.382 1.00 89.56 115 SER A N 1
ATOM 930 C CA . SER A 1 115 ? -5.391 -6.375 4.237 1.00 89.56 115 SER A CA 1
ATOM 931 C C . SER A 1 115 ? -5.590 -6.046 5.718 1.00 89.56 115 SER A C 1
ATOM 933 O O . SER A 1 115 ? -6.310 -6.771 6.401 1.00 89.56 115 SER A O 1
ATOM 935 N N . GLU A 1 116 ? -5.030 -4.926 6.183 1.00 90.25 116 GLU A N 1
ATOM 936 C CA . GLU A 1 116 ? -5.155 -4.444 7.562 1.00 90.25 116 GLU A CA 1
ATOM 937 C C . GLU A 1 116 ? -6.585 -3.970 7.854 1.00 90.25 116 GLU A C 1
ATOM 939 O O . GLU A 1 116 ? -7.183 -4.347 8.861 1.00 90.25 116 GLU A O 1
ATOM 944 N N . ALA A 1 117 ? -7.183 -3.192 6.947 1.00 86.88 117 ALA A N 1
ATOM 945 C CA . ALA A 1 117 ? -8.567 -2.749 7.092 1.00 86.88 117 ALA A CA 1
ATOM 946 C C . ALA A 1 117 ? -9.552 -3.933 7.083 1.00 86.88 117 ALA A C 1
ATOM 948 O O . ALA A 1 117 ? -10.538 -3.942 7.827 1.00 86.88 117 ALA A O 1
ATOM 949 N N . ASN A 1 118 ? -9.282 -4.946 6.256 1.00 82.50 118 ASN A N 1
ATOM 950 C CA . ASN A 1 118 ? -10.104 -6.143 6.180 1.00 82.50 118 ASN A CA 1
ATOM 951 C C . ASN A 1 118 ? -9.951 -7.015 7.433 1.00 82.50 118 ASN A C 1
ATOM 953 O O . ASN A 1 118 ? -10.963 -7.485 7.938 1.00 82.50 118 ASN A O 1
ATOM 957 N N . SER A 1 119 ? -8.739 -7.198 7.976 1.00 84.06 119 SER A N 1
ATOM 958 C CA . SER A 1 119 ? -8.550 -7.971 9.214 1.00 84.06 119 SER A CA 1
ATOM 959 C C . SER A 1 119 ? -9.261 -7.325 10.401 1.00 84.06 119 SER A C 1
ATOM 961 O O . SER A 1 119 ? -10.000 -8.009 11.098 1.00 84.06 119 SER A O 1
ATOM 963 N N . ILE A 1 120 ? -9.141 -6.000 10.558 1.00 80.25 120 ILE A N 1
ATOM 964 C CA . ILE A 1 120 ? -9.856 -5.252 11.607 1.00 80.25 120 ILE A CA 1
ATOM 965 C C . ILE A 1 120 ? -11.369 -5.464 11.476 1.00 80.25 120 ILE A C 1
ATOM 967 O O . ILE A 1 120 ? -12.048 -5.738 12.457 1.00 80.25 120 ILE A O 1
ATOM 971 N N . SER A 1 121 ? -11.894 -5.403 10.251 1.00 74.12 121 SER A N 1
ATOM 972 C CA . SER A 1 121 ? -13.330 -5.582 10.012 1.00 74.12 121 SER A CA 1
ATOM 973 C C . SER A 1 121 ? -13.814 -7.013 10.294 1.00 74.12 121 SER A C 1
ATOM 975 O O . SER A 1 121 ? -14.966 -7.191 10.675 1.00 74.12 121 SER A O 1
ATOM 977 N N . GLN A 1 122 ? -12.974 -8.037 10.097 1.00 67.62 122 GLN A N 1
ATOM 978 C CA . GLN A 1 122 ? -13.317 -9.433 10.409 1.00 67.62 122 GLN A CA 1
ATOM 979 C C . GLN A 1 122 ? -13.225 -9.731 11.911 1.00 67.62 122 GLN A C 1
ATOM 981 O O . GLN A 1 122 ? -14.044 -10.489 12.429 1.00 67.62 122 GLN A O 1
ATOM 986 N N . ASP A 1 123 ? -12.279 -9.111 12.616 1.00 69.75 123 ASP A N 1
ATOM 987 C CA . ASP A 1 123 ? -12.159 -9.220 14.073 1.00 69.75 123 ASP A CA 1
ATOM 988 C C . ASP A 1 123 ? -13.326 -8.520 14.795 1.00 69.75 123 ASP A C 1
ATOM 990 O O . ASP A 1 123 ? -13.745 -8.966 15.854 1.00 69.75 123 ASP A O 1
ATOM 994 N N . GLU A 1 124 ? -13.915 -7.473 14.205 1.00 60.00 124 GLU A N 1
ATOM 995 C CA . GLU A 1 124 ? -15.124 -6.805 14.726 1.00 60.00 124 GLU A CA 1
ATOM 996 C C . GLU A 1 124 ? -16.432 -7.606 14.519 1.00 60.00 124 GLU A C 1
ATOM 998 O O . GLU A 1 124 ? -17.492 -7.220 15.036 1.00 60.00 124 GLU A O 1
ATOM 1003 N N . LEU A 1 125 ? -16.381 -8.691 13.734 1.00 56.12 125 LEU A N 1
ATOM 1004 C CA . LEU A 1 125 ? -17.521 -9.564 13.426 1.00 56.12 125 LEU A CA 1
ATOM 1005 C C . LEU A 1 125 ? -17.534 -10.875 14.234 1.00 56.12 125 LEU A C 1
ATOM 1007 O O . LEU A 1 125 ? -18.574 -11.540 14.233 1.00 56.12 125 LEU A O 1
ATOM 1011 N N . ASN A 1 126 ? -16.434 -11.227 14.913 1.00 45.06 126 ASN A N 1
ATOM 1012 C CA . ASN A 1 126 ? -16.303 -12.409 15.781 1.00 45.06 126 ASN A CA 1
ATOM 1013 C C . ASN A 1 126 ? -16.377 -12.042 17.268 1.00 45.06 126 ASN A C 1
ATOM 1015 O O . ASN A 1 126 ? -16.868 -12.896 18.042 1.00 45.06 126 ASN A O 1
#

Nearest PDB structures (foldseek):
  7vqu-assembly1_A  TM=4.121E-01  e=9.400E+00  Homo sapiens

Solvent-accessible surface area (backbone atoms only — not comparable to full-atom values): 7570 Å² total; per-residue (Å²): 136,79,82,82,90,78,80,82,76,76,81,81,82,60,62,88,55,70,57,40,54,51,53,55,34,68,66,42,92,80,50,78,67,62,78,72,87,80,57,61,71,60,54,53,52,52,52,54,48,51,52,52,53,49,53,53,54,49,53,54,50,50,51,53,54,52,53,50,69,73,63,74,43,68,69,56,58,48,36,75,73,32,68,69,58,29,53,59,51,27,70,40,85,92,31,72,46,25,56,52,48,53,51,52,52,50,50,52,52,50,51,49,54,45,51,53,56,48,49,55,57,52,63,75,72,110

Organism: Endocarpon pusillum (strain Z07020 / HMAS-L-300199) (NCBI:txid1263415)

Secondary structure (DSSP, 8-state):
-------------PPTTHHHHHHHHHH-TT-TT--PPP-HHHHHHHHHHHHHHHHHHHHHHHHHHHHHHHHT-HHHHHHTT-HHHHHHHHTSTT-HHHHHHHHHHHHHHHHHHHHHHHHHHHHTT-

Mean predicted aligned error: 11.26 Å

Foldseek 3Di:
DDPPPPPPPPPDDDDPDPRVVVCVCVVDPVNPSVDDDDPLVVLVVVLVVLVVVLVVLVVVLVVLVVVCVVVVDPLVVVLVPDVVSLVVQLVDPPGSSVVNVVSVVVSVVSVVVNVVSVVVVVVVVD

Radius of gyration: 26.9 Å; Cα contacts (8 Å, |Δi|>4): 55; chains: 1; bounding box: 40×30×94 Å